Protein AF-Q5BRK2-F1 (afdb_monomer_lite)

Secondary structure (DSSP, 8-state):
-HHHHHHHHHHHSTT------SS----------------------------PPPHHHHHHHHHHHHHHHHHTTSSSTTHHHHHHHHHHHHHHHHHHHHHHHHH-SSHHHHHHHHHHHHHHHHHHHHTT-S-HHHHHHHHHHHHT---------SS--

Structure (mmCIF, N/CA/C/O backbone):
data_AF-Q5BRK2-F1
#
_entry.id   AF-Q5BRK2-F1
#
loop_
_atom_site.group_PDB
_atom_site.id
_atom_site.type_symbol
_atom_site.label_atom_id
_atom_site.label_alt_id
_atom_site.label_comp_id
_atom_site.label_asym_id
_atom_site.label_entity_id
_atom_site.label_seq_id
_atom_site.pdbx_PDB_ins_code
_atom_site.Cartn_x
_atom_site.Cartn_y
_atom_site.Cartn_z
_atom_site.occupancy
_atom_site.B_iso_or_equiv
_atom_site.auth_seq_id
_atom_site.auth_comp_id
_atom_site.auth_asym_id
_atom_site.auth_atom_id
_atom_site.pdbx_PDB_model_num
ATOM 1 N N . ALA A 1 1 ? 16.400 -6.782 -4.588 1.00 61.47 1 ALA A N 1
ATOM 2 C CA . ALA A 1 1 ? 14.951 -6.487 -4.658 1.00 61.47 1 ALA A CA 1
ATOM 3 C C . ALA A 1 1 ? 14.209 -7.154 -3.503 1.00 61.47 1 ALA A C 1
ATOM 5 O O . ALA A 1 1 ? 13.590 -6.433 -2.733 1.00 61.47 1 ALA A O 1
ATOM 6 N N . SER A 1 2 ? 14.342 -8.478 -3.336 1.00 75.19 2 SER A N 1
ATOM 7 C CA . SER A 1 2 ? 13.709 -9.230 -2.237 1.00 75.19 2 SER A CA 1
ATOM 8 C C . SER A 1 2 ? 14.055 -8.685 -0.847 1.00 75.19 2 SER A C 1
ATOM 10 O O . SER A 1 2 ? 13.145 -8.356 -0.099 1.00 75.19 2 SER A O 1
ATOM 12 N N . ASP A 1 3 ? 15.340 -8.475 -0.539 1.00 78.00 3 ASP A N 1
ATOM 13 C CA . ASP A 1 3 ? 15.766 -8.006 0.795 1.00 78.00 3 ASP A CA 1
ATOM 14 C C . ASP A 1 3 ? 15.203 -6.625 1.152 1.00 78.00 3 ASP A C 1
ATOM 16 O O . ASP A 1 3 ? 14.833 -6.371 2.292 1.00 78.00 3 ASP A O 1
ATOM 20 N N . ILE A 1 4 ? 15.080 -5.735 0.160 1.00 78.31 4 ILE A N 1
ATOM 21 C CA . ILE A 1 4 ? 14.497 -4.397 0.341 1.00 78.31 4 ILE A CA 1
ATOM 22 C C . ILE A 1 4 ? 12.991 -4.507 0.602 1.00 78.31 4 ILE A C 1
ATOM 24 O O . ILE A 1 4 ? 12.480 -3.853 1.507 1.00 78.31 4 ILE A O 1
ATOM 28 N N . ALA A 1 5 ? 12.281 -5.333 -0.176 1.00 71.88 5 ALA A N 1
ATOM 29 C CA . ALA A 1 5 ? 10.844 -5.532 -0.008 1.00 71.88 5 ALA A CA 1
ATOM 30 C C . ALA A 1 5 ? 10.527 -6.162 1.358 1.00 71.88 5 ALA A C 1
ATOM 32 O O . ALA A 1 5 ? 9.671 -5.649 2.075 1.00 71.88 5 ALA A O 1
ATOM 33 N N . LEU A 1 6 ? 11.260 -7.211 1.747 1.00 78.31 6 LEU A N 1
ATOM 34 C CA . LEU A 1 6 ? 11.126 -7.862 3.052 1.00 78.31 6 LEU A CA 1
ATOM 35 C C . LEU A 1 6 ? 11.450 -6.901 4.194 1.00 78.31 6 LEU A C 1
ATOM 37 O O . LEU A 1 6 ? 10.628 -6.741 5.083 1.00 78.31 6 LEU A O 1
ATOM 41 N N . CYS A 1 7 ? 12.558 -6.159 4.115 1.00 79.56 7 CYS A N 1
ATOM 42 C CA . CYS A 1 7 ? 12.921 -5.168 5.130 1.00 79.56 7 CYS A CA 1
ATOM 43 C C . CYS A 1 7 ? 11.816 -4.120 5.352 1.00 79.56 7 CYS A C 1
ATOM 45 O O . CYS A 1 7 ? 11.501 -3.775 6.492 1.00 79.56 7 CYS A O 1
ATOM 47 N N . ILE A 1 8 ? 11.176 -3.631 4.282 1.00 80.00 8 ILE A N 1
ATOM 48 C CA . ILE A 1 8 ? 10.061 -2.682 4.407 1.00 80.00 8 ILE A CA 1
ATOM 49 C C . ILE A 1 8 ? 8.862 -3.342 5.097 1.00 80.00 8 ILE A C 1
ATOM 51 O O . ILE A 1 8 ? 8.306 -2.741 6.019 1.00 80.00 8 ILE A O 1
ATOM 55 N N . VAL A 1 9 ? 8.481 -4.560 4.702 1.00 79.50 9 VAL A N 1
ATOM 56 C CA . VAL A 1 9 ? 7.358 -5.289 5.318 1.00 79.50 9 VAL A CA 1
ATOM 57 C C . VAL A 1 9 ? 7.632 -5.615 6.783 1.00 79.50 9 VAL A C 1
ATOM 59 O O . VAL A 1 9 ? 6.798 -5.304 7.636 1.00 79.50 9 VAL A O 1
ATOM 62 N N . ASP A 1 10 ? 8.814 -6.146 7.084 1.00 81.38 10 ASP A N 1
ATOM 63 C CA . ASP A 1 10 ? 9.261 -6.461 8.439 1.00 81.38 10 ASP A CA 1
ATOM 64 C C . ASP A 1 10 ? 9.239 -5.215 9.303 1.00 81.38 10 ASP A C 1
ATOM 66 O O . ASP A 1 10 ? 8.759 -5.253 10.428 1.00 81.38 10 ASP A O 1
ATOM 70 N N . SER A 1 11 ? 9.657 -4.070 8.763 1.00 80.12 11 SER A N 1
ATOM 71 C CA . SER A 1 11 ? 9.627 -2.825 9.516 1.00 80.12 11 SER A CA 1
ATOM 72 C C . SER A 1 11 ? 8.206 -2.435 9.948 1.00 80.12 11 SER A C 1
ATOM 74 O O . SER A 1 11 ? 8.052 -1.787 10.979 1.00 80.12 11 SER A O 1
ATOM 76 N N . VAL A 1 12 ? 7.162 -2.821 9.205 1.00 80.50 12 VAL A N 1
ATOM 77 C CA . VAL A 1 12 ? 5.745 -2.557 9.528 1.00 80.50 12 VAL A CA 1
ATOM 78 C C . VAL A 1 12 ? 5.188 -3.562 10.552 1.00 80.50 12 VAL A C 1
ATOM 80 O O . VAL A 1 12 ? 4.159 -3.279 11.175 1.00 80.50 12 VAL A O 1
ATOM 83 N N . ALA A 1 13 ? 5.857 -4.697 10.776 1.00 80.69 13 ALA A N 1
ATOM 84 C CA . ALA A 1 13 ? 5.405 -5.724 11.705 1.00 80.69 13 ALA A CA 1
ATOM 85 C C . ALA A 1 13 ? 5.346 -5.202 13.159 1.00 80.69 13 ALA A C 1
ATOM 87 O O . ALA A 1 13 ? 6.248 -4.479 13.590 1.00 80.69 13 ALA A O 1
ATOM 88 N N . PRO A 1 14 ? 4.318 -5.572 13.950 1.00 62.75 14 PRO A N 1
ATOM 89 C CA . PRO A 1 14 ? 4.158 -5.092 15.328 1.00 62.75 14 PRO A CA 1
ATOM 90 C C . PRO A 1 14 ? 5.322 -5.454 16.270 1.00 62.75 14 PRO A C 1
ATOM 92 O O . PRO A 1 14 ? 5.494 -4.796 17.292 1.00 62.75 14 PRO A O 1
ATOM 95 N N . ASN A 1 15 ? 6.138 -6.451 15.901 1.00 55.38 15 ASN A N 1
ATOM 96 C CA . ASN A 1 15 ? 7.184 -7.039 16.744 1.00 55.38 15 ASN A CA 1
ATOM 97 C C . ASN A 1 15 ? 8.587 -6.905 16.125 1.00 55.38 15 ASN A C 1
ATOM 99 O O . ASN A 1 15 ? 9.477 -7.682 16.462 1.00 55.38 15 ASN A O 1
ATOM 103 N N . SER A 1 16 ? 8.794 -5.996 15.165 1.00 51.22 16 SER A N 1
ATOM 104 C CA . SER A 1 16 ? 10.070 -5.920 14.452 1.00 51.22 16 SER A CA 1
ATOM 105 C C . SER A 1 16 ? 11.188 -5.445 15.389 1.00 51.22 16 SER A C 1
ATOM 107 O O . SER A 1 16 ? 11.358 -4.243 15.618 1.00 51.22 16 SER A O 1
ATOM 109 N N . SER A 1 17 ? 11.974 -6.375 15.923 1.00 40.16 17 SER A N 1
ATOM 110 C CA . SER A 1 17 ? 13.269 -6.104 16.540 1.00 40.16 17 SER A CA 1
ATOM 111 C C . SER A 1 17 ? 14.265 -5.750 15.437 1.00 40.16 17 SER A C 1
ATOM 113 O O . SER A 1 17 ? 15.131 -6.531 15.057 1.00 40.16 17 SER A O 1
ATOM 115 N N . PHE A 1 18 ? 14.131 -4.549 14.872 1.00 39.88 18 PHE A N 1
ATOM 116 C CA . PHE A 1 18 ? 15.159 -4.025 13.985 1.00 39.88 18 PHE A CA 1
ATOM 117 C C . PHE A 1 18 ? 16.385 -3.690 14.843 1.00 39.88 18 PHE A C 1
ATOM 119 O O . PHE A 1 18 ? 16.455 -2.631 15.466 1.00 39.88 18 PHE A O 1
ATOM 126 N N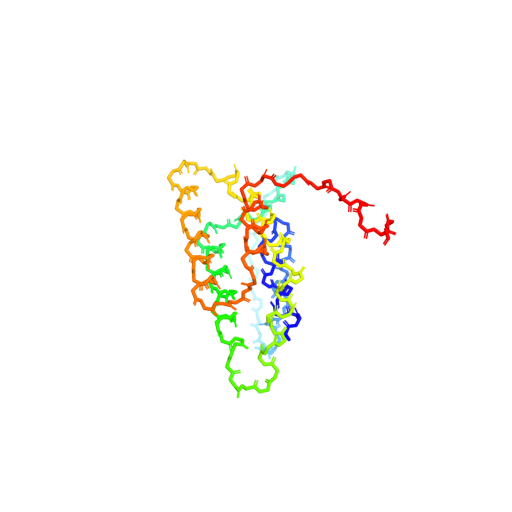 . THR A 1 19 ? 17.334 -4.624 14.938 1.00 35.25 19 THR A N 1
ATOM 127 C CA . THR A 1 19 ? 18.643 -4.375 15.539 1.00 35.25 19 THR A CA 1
ATOM 128 C C . THR A 1 19 ? 19.410 -3.415 14.636 1.00 35.25 19 THR A C 1
ATOM 130 O O . THR A 1 19 ? 19.903 -3.813 13.583 1.00 35.25 19 THR A O 1
ATOM 133 N N . SER A 1 20 ? 19.556 -2.161 15.060 1.00 34.12 20 SER A N 1
ATOM 134 C CA . SER A 1 20 ? 20.380 -1.130 14.407 1.00 34.12 20 SER A CA 1
ATOM 135 C C . SER A 1 20 ? 21.895 -1.430 14.380 1.00 34.12 20 SER A C 1
ATOM 137 O O . SER A 1 20 ? 22.692 -0.537 14.116 1.00 34.12 20 SER A O 1
ATOM 139 N N . ASN A 1 21 ? 22.335 -2.667 14.615 1.00 29.38 21 ASN A N 1
ATOM 140 C CA . ASN A 1 21 ? 23.747 -3.011 14.822 1.00 29.38 21 ASN A CA 1
ATOM 141 C C . ASN A 1 21 ? 24.506 -3.329 13.525 1.00 29.38 21 ASN A C 1
ATOM 143 O O . ASN A 1 21 ? 25.317 -4.254 13.488 1.00 29.38 21 ASN A O 1
ATOM 147 N N . GLN A 1 22 ? 24.264 -2.581 12.447 1.00 34.97 22 GLN A N 1
ATOM 148 C CA . GLN A 1 22 ? 25.086 -2.717 11.243 1.00 34.97 22 GLN A CA 1
ATOM 149 C C . GLN A 1 22 ? 25.248 -1.405 10.476 1.00 34.97 22 GLN A C 1
ATOM 151 O O . GLN A 1 22 ? 25.110 -1.361 9.260 1.00 34.97 22 GLN A O 1
ATOM 156 N N . LEU A 1 23 ? 25.563 -0.326 11.198 1.00 33.84 23 LEU A N 1
ATOM 157 C CA . LEU A 1 23 ? 26.240 0.836 10.619 1.00 33.84 23 LEU A CA 1
ATOM 158 C C . LEU A 1 23 ? 27.077 1.609 11.656 1.00 33.84 23 LEU A C 1
ATOM 160 O O . LEU A 1 23 ? 27.080 2.829 11.660 1.00 33.84 23 LEU A O 1
ATOM 164 N N . GLU A 1 24 ? 27.799 0.912 12.534 1.00 29.80 24 GLU A N 1
ATOM 165 C CA . GLU A 1 24 ? 28.877 1.514 13.333 1.00 29.80 24 GLU A CA 1
ATOM 166 C C . GLU A 1 24 ? 30.059 0.543 13.377 1.00 29.80 24 GLU A C 1
ATOM 168 O O . GLU A 1 24 ? 30.244 -0.238 14.309 1.00 29.80 24 GLU A O 1
ATOM 173 N N . LYS A 1 25 ? 30.862 0.540 12.315 1.00 33.84 25 LYS A N 1
ATOM 174 C CA . LYS A 1 25 ? 32.237 0.058 12.403 1.00 33.84 25 LYS A CA 1
ATOM 175 C C . LYS A 1 25 ? 33.105 0.948 11.530 1.00 33.84 25 LYS A C 1
ATOM 177 O O . LYS A 1 25 ? 32.762 1.164 10.375 1.00 33.84 25 LYS A O 1
ATOM 182 N N . GLU A 1 26 ? 34.212 1.387 12.130 1.00 28.08 26 GLU A N 1
ATOM 183 C CA . GLU A 1 26 ? 35.168 2.423 11.700 1.00 28.08 26 GLU A CA 1
ATOM 184 C C . GLU A 1 26 ? 34.740 3.811 12.209 1.00 28.08 26 GLU A C 1
ATOM 186 O O . GLU A 1 26 ? 33.856 4.443 11.656 1.00 28.08 26 GLU A O 1
ATOM 191 N N . THR A 1 27 ? 35.252 4.309 13.339 1.00 26.38 27 THR A N 1
ATOM 192 C CA . THR A 1 27 ? 36.680 4.497 13.645 1.00 26.38 27 THR A CA 1
ATOM 193 C C . THR A 1 27 ? 36.995 4.356 15.144 1.00 26.38 27 THR A C 1
ATOM 195 O O . THR A 1 27 ? 36.419 5.053 15.974 1.00 26.38 27 THR A O 1
ATOM 198 N N . ASN A 1 28 ? 37.968 3.506 15.483 1.00 29.02 28 ASN A N 1
ATOM 199 C CA . ASN A 1 28 ? 38.643 3.497 16.785 1.00 29.02 28 ASN A CA 1
ATOM 200 C C . ASN A 1 28 ? 39.787 4.521 16.759 1.00 29.02 28 ASN A C 1
ATOM 202 O O . ASN A 1 28 ? 40.621 4.435 15.860 1.00 29.02 28 ASN A O 1
ATOM 206 N N . SER A 1 29 ? 39.879 5.404 17.761 1.00 28.62 29 SER A N 1
ATOM 207 C CA . SER A 1 29 ? 41.158 5.942 18.253 1.00 28.62 29 SER A CA 1
ATOM 208 C C . SER A 1 29 ? 40.993 6.743 19.559 1.00 28.62 29 SER A C 1
ATOM 210 O O . SER A 1 29 ? 40.673 7.923 19.516 1.00 28.62 29 SER A O 1
ATOM 212 N N . VAL A 1 30 ? 41.308 6.072 20.672 1.00 33.53 30 VAL A N 1
ATOM 213 C CA . VAL A 1 30 ? 42.176 6.528 21.782 1.00 33.53 30 VAL A CA 1
ATOM 214 C C . VAL A 1 30 ? 41.725 7.705 22.682 1.00 33.53 30 VAL A C 1
ATOM 216 O O . VAL A 1 30 ? 41.756 8.865 22.293 1.00 33.53 30 VAL A O 1
ATOM 219 N N . ASP A 1 31 ? 41.458 7.315 23.936 1.00 32.56 31 ASP A N 1
ATOM 220 C CA . ASP A 1 31 ? 41.943 7.866 25.219 1.00 32.56 31 ASP A CA 1
ATOM 221 C C . ASP A 1 31 ? 40.964 8.412 26.279 1.00 32.56 31 ASP A C 1
ATOM 223 O O . ASP A 1 31 ? 40.157 9.309 26.068 1.00 32.56 31 ASP A O 1
ATOM 227 N N . GLU A 1 32 ? 41.202 7.840 27.465 1.00 32.69 32 GLU A N 1
ATOM 228 C CA . GLU A 1 32 ? 41.031 8.328 28.834 1.00 32.69 32 GLU A CA 1
ATOM 229 C C . GLU A 1 32 ? 39.668 8.300 29.553 1.00 32.69 32 GLU A C 1
ATOM 231 O O . GLU A 1 32 ? 38.714 9.033 29.303 1.00 32.69 32 GLU A O 1
ATOM 236 N N . ASN A 1 33 ? 39.676 7.435 30.573 1.00 31.44 33 ASN A N 1
ATOM 237 C CA . ASN A 1 33 ? 38.768 7.325 31.702 1.00 31.44 33 ASN A CA 1
ATOM 238 C C . ASN A 1 33 ? 38.636 8.635 32.493 1.00 31.44 33 ASN A C 1
ATOM 240 O O . ASN A 1 33 ? 39.646 9.248 32.825 1.00 31.44 33 ASN A O 1
ATOM 244 N N . LEU A 1 34 ? 37.438 8.913 33.018 1.00 30.75 34 LEU A N 1
ATOM 245 C CA . LEU A 1 34 ? 37.308 9.347 34.412 1.00 30.75 34 LEU A CA 1
ATOM 246 C C . LEU A 1 34 ? 35.956 8.907 34.988 1.00 30.75 34 LEU A C 1
ATOM 248 O O . LEU A 1 34 ? 34.889 9.305 34.526 1.00 30.75 34 LEU A O 1
ATOM 252 N N . ALA A 1 35 ? 36.032 8.039 35.991 1.00 38.53 35 ALA A N 1
ATOM 253 C CA . ALA A 1 35 ? 34.907 7.523 36.751 1.00 38.53 35 ALA A CA 1
ATOM 254 C C . ALA A 1 35 ? 34.283 8.613 37.630 1.00 38.53 35 ALA A C 1
ATOM 256 O O . ALA A 1 35 ? 35.017 9.320 38.319 1.00 38.53 35 ALA A O 1
ATOM 257 N N . VAL A 1 36 ? 32.948 8.667 37.704 1.00 35.59 36 VAL A N 1
ATOM 258 C CA . VAL A 1 36 ? 32.260 9.108 38.925 1.00 35.59 36 VAL A CA 1
ATOM 259 C C . VAL A 1 36 ? 31.028 8.2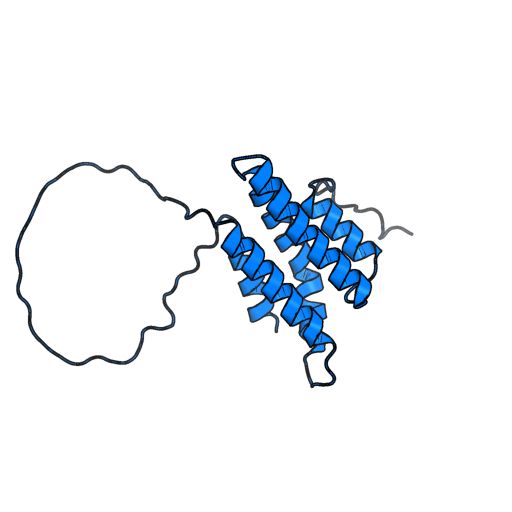36 39.168 1.00 35.59 36 VAL A C 1
ATOM 261 O O . VAL A 1 36 ? 30.193 8.011 38.297 1.00 35.59 36 VAL A O 1
ATOM 264 N N . ASP A 1 37 ? 31.020 7.730 40.388 1.00 32.91 37 ASP A N 1
ATOM 265 C CA . ASP A 1 37 ? 30.181 6.748 41.052 1.00 32.91 37 ASP A CA 1
ATOM 266 C C . ASP A 1 37 ? 28.788 7.313 41.396 1.00 32.91 37 ASP A C 1
ATOM 268 O O . ASP A 1 37 ? 28.699 8.407 41.950 1.00 32.91 37 ASP A O 1
ATOM 272 N N . PHE A 1 38 ? 27.709 6.573 41.118 1.00 29.47 38 PHE A N 1
ATOM 273 C CA . PHE A 1 38 ? 26.428 6.723 41.825 1.00 29.47 38 PHE A CA 1
ATOM 274 C C . PHE A 1 38 ? 25.652 5.400 41.790 1.00 29.47 38 PHE A C 1
ATOM 276 O O . PHE A 1 38 ? 25.019 5.036 40.800 1.00 29.47 38 PHE A O 1
ATOM 283 N N . LYS A 1 39 ? 25.707 4.673 42.909 1.00 39.81 39 LYS A N 1
ATOM 284 C CA . LYS A 1 39 ? 24.771 3.599 43.251 1.00 39.81 39 LYS A CA 1
ATOM 285 C C . LYS A 1 39 ? 23.450 4.196 43.740 1.00 39.81 39 LYS A C 1
ATOM 287 O O . LYS A 1 39 ? 23.449 4.989 44.679 1.00 39.81 39 LYS A O 1
ATOM 292 N N . SER A 1 40 ? 22.337 3.699 43.212 1.00 30.78 40 SER A N 1
ATOM 293 C CA . SER A 1 40 ? 21.113 3.514 43.994 1.00 30.78 40 SER A CA 1
ATOM 294 C C . SER A 1 40 ? 20.387 2.269 43.495 1.00 30.78 40 SER A C 1
ATOM 296 O O . SER A 1 40 ? 19.942 2.220 42.349 1.00 30.78 40 SER A O 1
ATOM 298 N N . ASP A 1 41 ? 20.303 1.271 44.367 1.00 36.62 41 ASP A N 1
ATOM 299 C CA . ASP A 1 41 ? 19.467 0.087 44.220 1.00 36.62 41 ASP A CA 1
ATOM 300 C C . ASP A 1 41 ? 17.985 0.488 44.108 1.00 36.62 41 ASP A C 1
ATOM 302 O O . ASP A 1 41 ? 17.504 1.223 44.970 1.00 36.62 41 ASP A O 1
ATOM 306 N N . GLN A 1 42 ? 17.256 -0.021 43.107 1.00 33.53 42 GLN A N 1
ATOM 307 C CA . GLN A 1 42 ? 15.926 -0.614 43.312 1.00 33.53 42 GLN A CA 1
ATOM 308 C C . GLN A 1 42 ? 15.348 -1.257 42.040 1.00 33.53 42 GLN A C 1
ATOM 310 O O . GLN A 1 42 ? 15.120 -0.605 41.029 1.00 33.53 42 GLN A O 1
ATOM 315 N N . ASP A 1 43 ? 15.068 -2.546 42.210 1.00 29.11 43 ASP A N 1
ATOM 316 C CA . ASP A 1 43 ? 13.880 -3.285 41.783 1.00 29.11 43 ASP A CA 1
ATOM 317 C C . ASP A 1 43 ? 13.628 -3.559 40.289 1.00 29.11 43 ASP A C 1
ATOM 319 O O . ASP A 1 43 ? 13.289 -2.710 39.467 1.00 29.11 43 ASP A O 1
ATOM 323 N N . THR A 1 44 ? 13.744 -4.847 39.989 1.00 42.62 44 THR A N 1
ATOM 324 C CA . THR A 1 44 ? 13.339 -5.549 38.779 1.00 42.62 44 THR A CA 1
ATOM 325 C C . THR A 1 44 ? 11.851 -5.368 38.492 1.00 42.62 44 THR A C 1
ATOM 327 O O . THR A 1 44 ? 11.004 -5.901 39.202 1.00 42.62 44 THR A O 1
ATOM 330 N N . THR A 1 45 ? 11.520 -4.696 37.395 1.00 34.31 45 THR A N 1
ATOM 331 C CA . THR A 1 45 ? 10.259 -4.925 36.681 1.00 34.31 45 THR A CA 1
ATOM 332 C C . THR A 1 45 ? 10.517 -4.843 35.185 1.00 34.31 45 THR A C 1
ATOM 334 O O . THR A 1 45 ? 10.902 -3.805 34.648 1.00 34.31 45 THR A O 1
ATOM 337 N N . ASP A 1 46 ? 10.326 -5.981 34.524 1.00 37.97 46 ASP A N 1
ATOM 338 C CA . ASP A 1 46 ? 10.379 -6.140 33.081 1.00 37.97 46 ASP A CA 1
ATOM 339 C C . ASP A 1 46 ? 9.385 -5.186 32.407 1.00 37.97 46 ASP A C 1
ATOM 341 O O . ASP A 1 46 ? 8.179 -5.426 32.361 1.00 37.97 46 ASP A O 1
ATOM 345 N N . HIS A 1 47 ? 9.893 -4.094 31.847 1.00 37.38 47 HIS A N 1
ATOM 346 C CA . HIS A 1 47 ? 9.184 -3.344 30.822 1.00 37.38 47 HIS A CA 1
ATOM 347 C C . HIS A 1 47 ? 9.968 -3.453 29.522 1.00 37.38 47 HIS A C 1
ATOM 349 O O . HIS A 1 47 ? 10.642 -2.523 29.078 1.00 37.38 47 HIS A O 1
ATOM 355 N N . GLU A 1 48 ? 9.820 -4.612 28.881 1.00 41.44 48 GLU A N 1
ATOM 356 C CA . GLU A 1 48 ? 10.007 -4.767 27.444 1.00 41.44 48 GLU A CA 1
ATOM 357 C C . GLU A 1 48 ? 8.973 -3.873 26.742 1.00 41.44 48 GLU A C 1
ATOM 359 O O . GLU A 1 48 ? 7.886 -4.286 26.335 1.00 41.44 48 GLU A O 1
ATOM 364 N N . LYS A 1 49 ? 9.266 -2.570 26.681 1.00 37.03 49 LYS A N 1
ATOM 365 C CA . LYS A 1 49 ? 8.446 -1.599 25.971 1.00 37.03 49 LYS A CA 1
ATOM 366 C C . LYS A 1 49 ? 8.679 -1.827 24.487 1.00 37.03 49 LYS A C 1
ATOM 368 O O . LYS A 1 49 ? 9.486 -1.144 23.862 1.00 37.03 49 LYS A O 1
ATOM 373 N N . SER A 1 50 ? 7.960 -2.812 23.950 1.00 47.06 50 SER A N 1
ATOM 374 C CA . SER A 1 50 ? 7.756 -3.010 22.520 1.00 47.06 50 SER A CA 1
ATOM 375 C C . SER A 1 50 ? 7.434 -1.650 21.910 1.00 47.06 50 SER A C 1
ATOM 377 O O . SER A 1 50 ? 6.395 -1.047 22.189 1.00 47.06 50 SER A O 1
ATOM 379 N N . GLN A 1 51 ? 8.398 -1.093 21.184 1.00 51.47 51 GLN A N 1
ATOM 380 C CA . GLN A 1 51 ? 8.325 0.269 20.688 1.00 51.47 51 GLN A CA 1
ATOM 381 C C . GLN A 1 51 ? 7.210 0.349 19.639 1.00 51.47 51 GLN A C 1
ATOM 383 O O . GLN A 1 51 ? 7.402 -0.060 18.496 1.00 51.47 51 GLN A O 1
ATOM 388 N N . SER A 1 52 ? 6.042 0.877 20.014 1.00 70.19 52 SER A N 1
ATOM 389 C CA . SER A 1 52 ? 4.923 1.041 19.086 1.00 70.19 52 SER A CA 1
ATOM 390 C C . SER A 1 52 ? 5.304 2.003 17.953 1.00 70.19 52 SER A C 1
ATOM 392 O O . SER A 1 52 ? 5.821 3.105 18.164 1.00 70.19 52 SER A O 1
ATOM 394 N N . ILE A 1 53 ? 5.104 1.567 16.708 1.00 80.88 53 ILE A N 1
ATOM 395 C CA . ILE A 1 53 ? 5.443 2.359 15.523 1.00 80.88 53 ILE A CA 1
ATOM 396 C C . ILE A 1 53 ? 4.445 3.518 15.415 1.00 80.88 53 ILE A C 1
ATOM 398 O O . ILE A 1 53 ? 3.233 3.312 15.409 1.00 80.88 53 ILE A O 1
ATOM 402 N N . SER A 1 54 ? 4.936 4.755 15.298 1.00 88.94 54 SER A N 1
ATOM 403 C CA . SER A 1 54 ? 4.050 5.906 15.102 1.00 88.94 54 SER A CA 1
ATOM 404 C C . SER A 1 54 ? 3.365 5.866 13.730 1.00 88.94 54 SER A C 1
ATOM 406 O O . SER A 1 54 ? 3.956 5.444 12.736 1.00 88.94 54 SER A O 1
ATOM 408 N N . ILE A 1 55 ? 2.137 6.389 13.646 1.00 88.19 55 ILE A N 1
ATOM 409 C CA . ILE A 1 55 ? 1.355 6.442 12.394 1.00 88.19 55 ILE A CA 1
ATOM 410 C C . ILE A 1 55 ? 2.142 7.116 11.264 1.00 88.19 55 ILE A C 1
ATOM 412 O O . ILE A 1 55 ? 2.144 6.630 10.137 1.00 88.19 55 ILE A O 1
ATOM 416 N N . ASN A 1 56 ? 2.876 8.190 11.569 1.00 90.94 56 ASN A N 1
ATOM 417 C CA . ASN A 1 56 ? 3.704 8.886 10.583 1.00 90.94 56 ASN A CA 1
ATOM 418 C C . ASN A 1 56 ? 4.786 7.969 9.990 1.00 90.94 56 ASN A C 1
ATOM 420 O O . ASN A 1 56 ? 5.027 8.016 8.787 1.00 90.94 56 ASN A O 1
ATOM 424 N N . LYS A 1 57 ? 5.405 7.103 10.808 1.00 91.38 57 LYS A N 1
ATOM 425 C CA . LYS A 1 57 ? 6.396 6.124 10.336 1.00 91.38 57 LYS A CA 1
ATOM 426 C C . LYS A 1 57 ? 5.751 5.039 9.470 1.00 91.38 57 LYS A C 1
ATOM 428 O O . LYS A 1 57 ? 6.333 4.662 8.458 1.00 91.38 57 LYS A O 1
ATOM 433 N N . LEU A 1 58 ? 4.554 4.565 9.829 1.00 91.69 58 LEU A N 1
ATOM 434 C CA . LEU A 1 58 ? 3.801 3.598 9.017 1.00 91.69 58 LEU A CA 1
ATOM 435 C C . LEU A 1 58 ? 3.460 4.168 7.638 1.00 91.69 58 LEU A C 1
ATOM 437 O O . LEU A 1 58 ? 3.741 3.537 6.622 1.00 91.69 58 LEU A O 1
ATOM 441 N N . VAL A 1 59 ? 2.913 5.386 7.602 1.00 93.56 59 VAL A N 1
ATOM 442 C CA . VAL A 1 59 ? 2.561 6.070 6.351 1.00 93.56 59 VAL A CA 1
ATOM 443 C C . VAL A 1 59 ? 3.804 6.319 5.498 1.00 93.56 59 VAL A C 1
ATOM 445 O O . VAL A 1 59 ? 3.770 6.058 4.301 1.00 93.56 59 VAL A O 1
ATOM 448 N N . ALA A 1 60 ? 4.917 6.751 6.099 1.00 94.88 60 ALA A N 1
ATOM 449 C CA . ALA A 1 60 ? 6.169 6.954 5.372 1.00 94.88 60 ALA A CA 1
ATOM 450 C C . ALA A 1 60 ? 6.682 5.661 4.711 1.00 94.88 60 ALA A C 1
ATOM 452 O O . ALA A 1 60 ? 7.112 5.691 3.562 1.00 94.88 60 ALA A O 1
ATOM 453 N N . ARG A 1 61 ? 6.595 4.515 5.400 1.00 93.81 61 ARG A N 1
ATOM 454 C CA . ARG A 1 61 ? 6.996 3.205 4.850 1.00 93.81 61 ARG A CA 1
ATOM 455 C C . ARG A 1 61 ? 6.078 2.738 3.725 1.00 93.81 61 ARG A C 1
ATOM 457 O O . ARG A 1 61 ? 6.565 2.241 2.715 1.00 93.81 61 ARG A O 1
ATOM 464 N N . LEU A 1 62 ? 4.768 2.941 3.871 1.00 95.75 62 LEU A N 1
ATOM 465 C CA . LEU A 1 62 ? 3.805 2.654 2.809 1.00 95.75 62 LEU A CA 1
ATOM 466 C C . LEU A 1 62 ? 4.069 3.515 1.564 1.00 95.75 62 LEU A C 1
ATOM 468 O O . LEU A 1 62 ? 4.034 3.011 0.445 1.00 95.75 62 LEU A O 1
ATOM 472 N N . PHE A 1 63 ? 4.359 4.801 1.755 1.00 96.38 63 PHE A N 1
ATOM 473 C CA . PHE A 1 63 ? 4.680 5.710 0.656 1.00 96.38 63 PHE A CA 1
ATOM 474 C C . PHE A 1 63 ? 5.992 5.332 -0.024 1.00 96.38 63 PHE A C 1
ATOM 476 O O . PHE A 1 63 ? 6.027 5.269 -1.246 1.00 96.38 63 PHE A O 1
ATOM 483 N N . LEU A 1 64 ? 7.011 4.940 0.743 1.00 96.31 64 LEU A N 1
ATOM 484 C CA . LEU A 1 64 ? 8.246 4.401 0.180 1.00 96.31 64 LEU A CA 1
ATOM 485 C C . LEU A 1 64 ? 7.989 3.150 -0.677 1.00 96.31 64 LEU A C 1
ATOM 487 O O . LEU A 1 64 ? 8.517 3.046 -1.782 1.00 96.31 64 LEU A O 1
ATOM 491 N N . ALA A 1 65 ? 7.158 2.214 -0.205 1.00 95.62 65 ALA A N 1
ATOM 492 C CA . ALA A 1 65 ? 6.763 1.053 -1.004 1.00 95.62 65 ALA A CA 1
ATOM 493 C C . ALA A 1 65 ? 6.050 1.477 -2.301 1.00 95.62 65 ALA A C 1
ATOM 495 O O . ALA A 1 65 ? 6.351 0.954 -3.373 1.00 95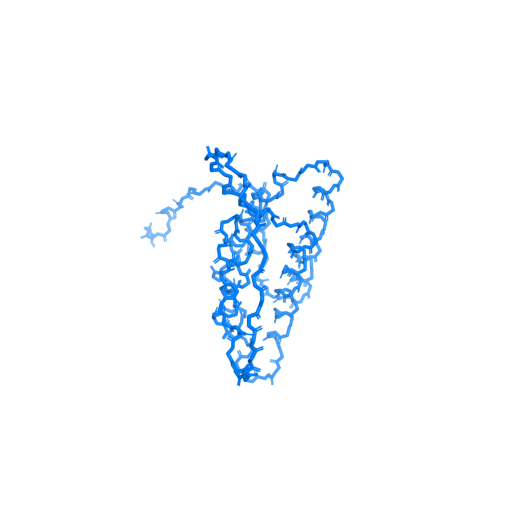.62 65 ALA A O 1
ATOM 496 N N . SER A 1 66 ? 5.151 2.463 -2.219 1.00 96.81 66 SER A N 1
ATOM 497 C CA . SER A 1 66 ? 4.450 3.024 -3.378 1.00 96.81 66 SER A CA 1
ATOM 498 C C . SER A 1 66 ? 5.402 3.670 -4.390 1.00 96.81 66 SER A C 1
ATOM 500 O O . SER A 1 66 ? 5.250 3.446 -5.589 1.00 96.81 66 SER A O 1
ATOM 502 N N . ASP A 1 67 ? 6.400 4.422 -3.930 1.00 96.75 67 ASP A N 1
ATOM 503 C CA . ASP A 1 67 ? 7.400 5.057 -4.794 1.00 96.75 67 ASP A CA 1
ATOM 504 C C . ASP A 1 67 ? 8.268 4.013 -5.509 1.00 96.75 67 ASP A C 1
ATOM 506 O O . ASP A 1 67 ? 8.557 4.137 -6.702 1.00 96.75 67 ASP A O 1
ATOM 510 N N . ILE A 1 68 ? 8.661 2.942 -4.811 1.00 95.56 68 ILE A N 1
ATOM 511 C CA . ILE A 1 68 ? 9.395 1.828 -5.428 1.00 95.56 68 ILE A CA 1
ATOM 512 C C . ILE A 1 68 ? 8.522 1.138 -6.481 1.00 95.56 68 ILE A C 1
ATOM 514 O O . ILE A 1 68 ? 8.999 0.844 -7.578 1.00 95.56 68 ILE A O 1
ATOM 518 N N . LEU A 1 69 ? 7.244 0.903 -6.178 1.00 95.81 69 LEU A N 1
ATOM 519 C CA . LEU A 1 69 ? 6.302 0.286 -7.109 1.00 95.81 69 LEU A CA 1
ATOM 520 C C . LEU A 1 69 ? 6.079 1.135 -8.361 1.00 95.81 69 LEU A C 1
ATOM 522 O O . LEU A 1 69 ? 6.116 0.591 -9.464 1.00 95.81 69 LEU A O 1
ATOM 526 N N . TYR A 1 70 ? 5.927 2.451 -8.219 1.00 95.81 70 TYR A N 1
ATOM 527 C CA . TYR A 1 70 ? 5.837 3.365 -9.357 1.00 95.81 70 TYR A CA 1
ATOM 528 C C . TYR A 1 70 ? 7.070 3.244 -10.266 1.00 95.81 70 TYR A C 1
ATOM 530 O O . TYR A 1 70 ? 6.959 3.038 -11.477 1.00 95.81 70 TYR A O 1
ATOM 538 N N . ASN A 1 71 ? 8.260 3.272 -9.662 1.00 95.19 71 ASN A N 1
ATOM 539 C CA . ASN A 1 71 ? 9.525 3.180 -10.386 1.00 95.19 71 ASN A CA 1
ATOM 540 C C . ASN A 1 71 ? 9.820 1.776 -10.937 1.00 95.19 71 ASN A C 1
ATOM 542 O O . ASN A 1 71 ? 10.638 1.637 -11.847 1.00 95.19 71 ASN A O 1
ATOM 546 N N . SER A 1 72 ? 9.140 0.734 -10.450 1.00 94.56 72 SER A N 1
ATOM 547 C CA . SER A 1 72 ? 9.310 -0.640 -10.944 1.00 94.56 72 SER A CA 1
ATOM 548 C C . SER A 1 72 ? 8.909 -0.808 -12.418 1.00 94.56 72 SER A C 1
ATOM 550 O O . SER A 1 72 ? 9.365 -1.741 -13.082 1.00 94.56 72 SER A O 1
ATOM 552 N N . SER A 1 73 ? 8.112 0.127 -12.945 1.00 90.56 73 SER A N 1
ATOM 553 C CA . SER A 1 73 ? 7.694 0.199 -14.350 1.00 90.56 73 SER A CA 1
ATOM 554 C C . SER A 1 73 ? 8.707 0.910 -15.259 1.00 90.56 73 SER A C 1
ATOM 556 O O . SER A 1 73 ? 8.502 0.984 -16.474 1.00 90.56 73 SER A O 1
ATOM 558 N N . ALA A 1 74 ? 9.799 1.452 -14.709 1.00 92.50 74 ALA A N 1
ATOM 559 C CA . ALA A 1 74 ? 10.841 2.092 -15.502 1.00 92.50 74 ALA A CA 1
ATOM 560 C C . ALA A 1 74 ? 11.538 1.082 -16.428 1.00 92.50 74 ALA A C 1
ATOM 562 O O . ALA A 1 74 ? 11.736 -0.085 -16.087 1.00 92.50 74 ALA A O 1
ATOM 563 N N . LYS A 1 75 ? 11.980 1.548 -17.603 1.00 91.19 75 LYS A N 1
ATOM 564 C CA . LYS A 1 75 ? 12.717 0.740 -18.593 1.00 91.19 75 LYS A CA 1
ATOM 565 C C . LYS A 1 75 ? 14.185 0.552 -18.198 1.00 91.19 75 LYS A C 1
ATOM 567 O O . LYS A 1 75 ? 15.086 0.829 -18.985 1.00 91.19 75 LYS A O 1
ATOM 572 N N . VAL A 1 76 ? 14.422 0.113 -16.968 1.00 91.44 76 VAL A N 1
ATOM 573 C CA . VAL A 1 76 ? 15.753 -0.217 -16.458 1.00 91.44 76 VAL A CA 1
ATOM 574 C C . VAL A 1 76 ? 15.809 -1.703 -16.110 1.00 91.44 76 VAL A C 1
ATOM 576 O O . VAL A 1 76 ? 14.806 -2.267 -15.655 1.00 91.44 76 VAL A O 1
ATOM 579 N N . PRO A 1 77 ? 16.957 -2.369 -16.322 1.00 90.88 77 PRO A N 1
ATOM 580 C CA . PRO A 1 77 ? 17.113 -3.761 -15.939 1.00 90.88 77 PRO A CA 1
ATOM 581 C C . PRO A 1 77 ? 16.733 -3.980 -14.474 1.00 90.88 77 PRO A C 1
ATOM 583 O O . PRO A 1 77 ? 17.057 -3.179 -13.600 1.00 90.88 77 PRO A O 1
ATOM 586 N N . ASN A 1 78 ? 16.058 -5.093 -14.213 1.00 89.06 78 ASN A N 1
ATOM 587 C CA . ASN A 1 78 ? 15.663 -5.564 -12.887 1.00 89.06 78 ASN A CA 1
ATOM 588 C C . ASN A 1 78 ? 14.595 -4.754 -12.125 1.00 89.06 78 ASN A C 1
ATOM 590 O O . ASN A 1 78 ? 14.137 -5.232 -11.087 1.00 89.06 78 ASN A O 1
ATOM 594 N N . ALA A 1 79 ? 14.141 -3.594 -12.614 1.00 90.44 79 ALA A N 1
ATOM 595 C CA . ALA A 1 79 ? 13.119 -2.799 -11.9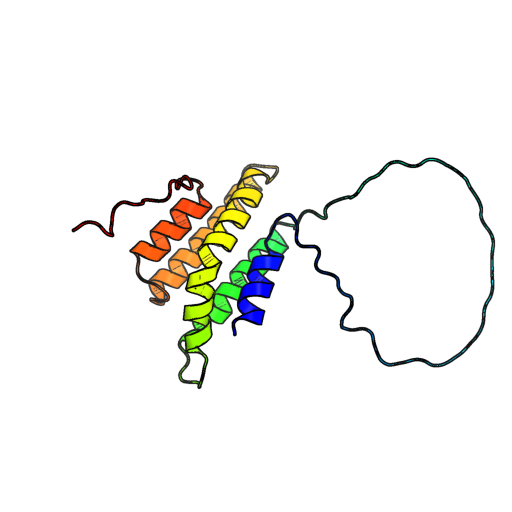19 1.00 90.44 79 ALA A CA 1
ATOM 596 C C . ALA A 1 79 ? 11.802 -3.565 -11.713 1.00 90.44 79 ALA A C 1
ATOM 598 O O . ALA A 1 79 ? 11.228 -3.543 -10.624 1.00 90.44 79 ALA A O 1
ATOM 599 N N . SER A 1 80 ? 11.370 -4.336 -12.710 1.00 91.19 80 SER A N 1
ATOM 600 C CA . SER A 1 80 ? 10.125 -5.107 -12.641 1.00 91.19 80 SER A CA 1
ATOM 601 C C . SER A 1 80 ? 10.141 -6.233 -11.597 1.00 91.19 80 SER A C 1
ATOM 603 O O . SER A 1 80 ? 9.074 -6.693 -11.186 1.00 91.19 80 SER A O 1
ATOM 605 N N . PHE A 1 81 ? 11.314 -6.666 -11.109 1.00 92.31 81 PHE A N 1
ATOM 606 C CA . PHE A 1 81 ? 11.385 -7.655 -10.026 1.00 92.31 81 PHE A CA 1
ATOM 607 C C . PHE A 1 81 ? 10.838 -7.115 -8.708 1.00 92.31 81 PHE A C 1
ATOM 609 O O . PHE A 1 81 ? 10.305 -7.898 -7.930 1.00 92.31 81 PHE A O 1
ATOM 616 N N . PHE A 1 82 ? 10.915 -5.802 -8.460 1.00 93.12 82 PHE A N 1
ATOM 617 C CA . PHE A 1 82 ? 10.326 -5.221 -7.254 1.00 93.12 82 PHE A CA 1
ATOM 618 C C . PHE A 1 82 ? 8.820 -5.469 -7.202 1.00 93.12 82 PHE A C 1
ATOM 620 O O . PHE A 1 82 ? 8.337 -5.923 -6.173 1.00 93.12 82 PHE A O 1
ATOM 627 N N . ARG A 1 83 ? 8.101 -5.281 -8.318 1.00 94.00 83 ARG A N 1
ATOM 628 C CA . ARG A 1 83 ? 6.664 -5.589 -8.415 1.00 94.00 83 ARG A CA 1
ATOM 629 C C . ARG A 1 83 ? 6.380 -7.041 -8.019 1.00 94.00 83 ARG A C 1
ATOM 631 O O . ARG A 1 83 ? 5.558 -7.282 -7.150 1.00 94.00 83 ARG A O 1
ATOM 638 N N . LYS A 1 84 ? 7.133 -8.002 -8.562 1.00 92.12 84 LYS A N 1
ATOM 639 C CA . LYS A 1 84 ? 6.968 -9.424 -8.206 1.00 92.12 84 LYS A CA 1
ATOM 640 C C . LYS A 1 84 ? 7.239 -9.703 -6.724 1.00 92.12 84 LYS A C 1
ATOM 642 O O . LYS A 1 84 ? 6.492 -10.441 -6.099 1.00 92.12 84 LYS A O 1
ATOM 647 N N . CYS A 1 85 ? 8.296 -9.119 -6.156 1.00 92.00 85 CYS A N 1
ATOM 648 C CA . CYS A 1 85 ? 8.622 -9.298 -4.738 1.00 92.00 85 CYS A CA 1
ATOM 649 C C . CYS A 1 85 ? 7.573 -8.661 -3.815 1.00 92.00 85 CYS A C 1
ATOM 651 O O . CYS A 1 85 ? 7.236 -9.234 -2.786 1.00 92.00 85 CYS A O 1
ATOM 653 N N . PHE A 1 86 ? 7.056 -7.483 -4.169 1.00 94.62 86 PHE A N 1
ATOM 654 C CA . PHE A 1 86 ? 6.004 -6.835 -3.391 1.00 94.62 86 PHE A CA 1
ATOM 655 C C . PHE A 1 86 ? 4.697 -7.620 -3.457 1.00 94.62 86 PHE A C 1
ATOM 657 O O . PHE A 1 86 ? 4.049 -7.787 -2.433 1.00 94.62 86 PHE A O 1
ATOM 664 N N . GLU A 1 87 ? 4.325 -8.161 -4.615 1.00 94.44 87 GLU A N 1
ATOM 665 C CA . GLU A 1 87 ? 3.115 -8.978 -4.759 1.00 94.44 87 GLU A CA 1
ATOM 666 C C . GLU A 1 87 ? 3.035 -10.106 -3.717 1.00 94.44 87 GLU A C 1
ATOM 668 O O . GLU A 1 87 ? 1.971 -10.343 -3.145 1.00 94.44 87 GLU A O 1
ATOM 673 N N . THR A 1 88 ? 4.168 -10.740 -3.392 1.00 92.44 88 THR A N 1
ATOM 674 C CA . THR A 1 88 ? 4.213 -11.830 -2.408 1.00 92.44 88 THR A CA 1
ATOM 675 C C . THR A 1 88 ? 4.136 -11.361 -0.955 1.00 92.44 88 THR A C 1
ATOM 677 O O . THR A 1 88 ? 3.637 -12.107 -0.121 1.00 92.44 88 THR A O 1
ATOM 680 N N . CYS A 1 89 ? 4.615 -10.155 -0.624 1.00 91.50 89 CYS A N 1
ATOM 681 C CA . CYS A 1 89 ? 4.702 -9.677 0.767 1.00 91.50 89 CYS A CA 1
ATOM 682 C C . CYS A 1 89 ? 3.682 -8.583 1.140 1.00 91.50 89 CYS A C 1
ATOM 684 O O . CYS A 1 89 ? 3.446 -8.331 2.323 1.00 91.50 89 CYS A O 1
ATOM 686 N N . LEU A 1 90 ? 3.030 -7.945 0.160 1.00 94.62 90 LEU A N 1
ATOM 687 C CA . LEU A 1 90 ? 1.977 -6.950 0.389 1.00 94.62 90 LEU A CA 1
ATOM 688 C C . LEU A 1 90 ? 0.820 -7.488 1.253 1.00 94.62 90 LEU A C 1
ATOM 690 O O . LEU A 1 90 ? 0.384 -6.739 2.130 1.00 94.62 90 LEU A O 1
ATOM 694 N N . PRO A 1 91 ? 0.329 -8.737 1.090 1.00 95.00 91 PRO A N 1
ATOM 695 C CA . PRO A 1 91 ? -0.710 -9.275 1.967 1.00 95.00 91 PRO A CA 1
ATOM 696 C C . PRO A 1 91 ? -0.341 -9.184 3.453 1.00 95.00 91 PRO A C 1
ATOM 698 O O . PRO A 1 91 ? -1.126 -8.661 4.242 1.00 95.00 91 PRO A O 1
ATOM 701 N N . ASP A 1 92 ? 0.871 -9.596 3.824 1.00 92.44 92 ASP A N 1
ATOM 702 C CA . ASP A 1 92 ? 1.345 -9.551 5.211 1.00 92.44 92 ASP A CA 1
ATOM 703 C C . ASP A 1 92 ? 1.540 -8.113 5.700 1.00 92.44 92 ASP A C 1
ATOM 705 O O . ASP A 1 92 ? 1.140 -7.765 6.814 1.00 92.44 92 ASP A O 1
ATOM 709 N N . MET A 1 93 ? 2.060 -7.230 4.842 1.00 93.00 93 MET A N 1
ATOM 710 C CA . MET A 1 93 ? 2.164 -5.803 5.155 1.00 93.00 93 MET A CA 1
ATOM 711 C C . MET A 1 93 ? 0.793 -5.189 5.477 1.00 93.00 93 MET A C 1
ATOM 713 O O . MET A 1 93 ? 0.667 -4.424 6.436 1.00 93.00 93 MET A O 1
ATOM 717 N N . PHE A 1 94 ? -0.252 -5.534 4.717 1.00 95.81 94 PHE A N 1
ATOM 718 C CA . PHE A 1 94 ? -1.604 -5.029 4.958 1.00 95.81 94 PHE A CA 1
ATOM 719 C C . PHE A 1 94 ? -2.293 -5.679 6.163 1.00 95.81 94 PHE A C 1
ATOM 721 O O . PHE A 1 94 ? -3.062 -4.990 6.838 1.00 95.81 94 PHE A O 1
ATOM 728 N N . LYS A 1 95 ? -1.971 -6.937 6.504 1.00 93.75 95 LYS A N 1
ATOM 729 C CA . LYS A 1 95 ? -2.364 -7.542 7.792 1.00 93.75 95 LYS A CA 1
ATOM 730 C C . LYS A 1 95 ? -1.771 -6.752 8.961 1.00 93.75 95 LYS A C 1
ATOM 732 O O . LYS A 1 95 ? -2.492 -6.372 9.881 1.00 93.75 95 LYS A O 1
ATOM 737 N N . ASN A 1 96 ? -0.485 -6.411 8.889 1.00 92.25 96 ASN A N 1
ATOM 738 C CA . ASN A 1 96 ? 0.175 -5.594 9.908 1.00 92.25 96 ASN A CA 1
ATOM 739 C C . ASN A 1 96 ? -0.435 -4.183 9.996 1.00 92.25 96 ASN A C 1
ATOM 741 O O . ASN A 1 96 ? -0.707 -3.693 11.093 1.00 92.25 96 ASN A O 1
ATOM 745 N N . LEU A 1 97 ? -0.724 -3.541 8.857 1.00 93.88 97 LEU A N 1
ATOM 746 C CA . LEU A 1 97 ? -1.421 -2.249 8.828 1.00 93.88 97 LEU A CA 1
ATOM 747 C C . LEU A 1 97 ? -2.833 -2.321 9.428 1.00 93.88 97 LEU A C 1
ATOM 749 O O . LEU A 1 97 ? -3.231 -1.365 10.091 1.00 93.88 97 LEU A O 1
ATOM 753 N N . ASN A 1 98 ? -3.574 -3.422 9.246 1.00 94.75 98 ASN A N 1
ATOM 754 C CA . ASN A 1 98 ? -4.867 -3.633 9.910 1.00 94.75 98 ASN A CA 1
ATOM 755 C C . ASN A 1 98 ? -4.715 -3.662 11.436 1.00 94.75 98 ASN A C 1
ATOM 757 O O . ASN A 1 98 ? -5.465 -2.980 12.134 1.00 94.75 98 ASN A O 1
ATOM 761 N N . SER A 1 99 ? -3.727 -4.404 11.946 1.00 92.75 99 SER A N 1
ATOM 762 C CA . SER A 1 99 ? -3.426 -4.465 13.381 1.00 92.75 99 SER A CA 1
ATOM 763 C C . SER A 1 99 ? -3.127 -3.078 13.946 1.00 92.75 99 SER A C 1
ATOM 765 O O . SER A 1 99 ? -3.703 -2.686 14.959 1.00 92.75 99 SER A O 1
ATOM 767 N N . HIS A 1 100 ? -2.297 -2.287 13.257 1.00 92.12 100 HIS A N 1
ATOM 768 C CA . HIS A 1 100 ? -2.041 -0.900 13.654 1.00 92.12 100 HIS A CA 1
ATOM 769 C C . HIS A 1 100 ? -3.309 -0.052 13.597 1.00 92.12 100 HIS A C 1
ATOM 771 O O . HIS A 1 100 ? -3.611 0.624 14.572 1.00 92.12 100 HIS A O 1
ATOM 777 N N . TYR A 1 101 ? -4.078 -0.119 12.506 1.00 93.38 101 TYR A N 1
ATOM 778 C CA . TYR A 1 101 ? -5.323 0.637 12.325 1.00 93.38 101 TYR A CA 1
ATOM 779 C C . TYR A 1 101 ? -6.343 0.374 13.442 1.00 93.38 101 TYR A C 1
ATOM 781 O O . TYR A 1 101 ? -6.931 1.324 13.955 1.00 93.38 101 TYR A O 1
ATOM 789 N N . LYS A 1 102 ? -6.503 -0.886 13.868 1.00 91.69 102 LYS A N 1
ATOM 790 C CA . LYS A 1 102 ? -7.379 -1.277 14.986 1.00 91.69 102 LYS A CA 1
ATOM 791 C C . LYS A 1 102 ? -6.895 -0.756 16.342 1.00 91.69 102 LYS A C 1
ATOM 793 O O . LYS A 1 102 ? -7.721 -0.472 17.203 1.00 91.69 102 LYS A O 1
ATOM 798 N N . ASN A 1 103 ? -5.582 -0.612 16.513 1.00 90.38 103 ASN A N 1
ATOM 799 C CA . ASN A 1 103 ? -4.953 -0.179 17.761 1.00 90.38 103 ASN A CA 1
ATOM 800 C C . ASN A 1 103 ? -4.706 1.340 17.835 1.00 90.38 103 ASN A C 1
ATOM 802 O O . ASN A 1 103 ? -4.193 1.826 18.842 1.00 90.38 103 ASN A O 1
ATOM 806 N N . VAL A 1 104 ? -5.040 2.114 16.793 1.00 90.62 104 VAL A N 1
ATOM 807 C CA . VAL A 1 104 ? -4.880 3.573 16.826 1.00 90.62 104 VAL A CA 1
ATOM 808 C C . VAL A 1 104 ? -5.832 4.194 17.848 1.00 90.62 104 VAL A C 1
ATOM 810 O O . VAL A 1 104 ? -7.053 4.162 17.699 1.00 90.62 104 VAL A O 1
ATOM 813 N N . GLU A 1 105 ? -5.263 4.882 18.835 1.00 88.38 105 GLU A N 1
ATOM 814 C CA . GLU A 1 105 ? -6.029 5.718 19.753 1.00 88.38 105 GLU A CA 1
ATOM 815 C C . GLU A 1 105 ? -6.559 6.976 19.050 1.00 88.38 105 GLU A C 1
ATOM 817 O O . GLU A 1 105 ? -5.807 7.853 18.607 1.00 88.38 105 GLU A O 1
ATOM 822 N N . GLY A 1 106 ? -7.884 7.093 18.998 1.00 90.25 106 GLY A N 1
ATOM 823 C CA . GLY A 1 106 ? -8.580 8.262 18.474 1.00 90.25 106 GLY A CA 1
ATOM 824 C C . GLY A 1 106 ? -9.034 8.098 17.024 1.00 90.25 106 GLY A C 1
ATOM 825 O O . GLY A 1 106 ? -8.243 7.940 16.093 1.00 90.25 106 GLY A O 1
ATOM 826 N N . LYS A 1 107 ? -10.347 8.246 16.828 1.00 90.38 107 LYS A N 1
ATOM 827 C CA . LYS A 1 107 ? -11.030 8.049 15.541 1.00 90.38 107 LYS A CA 1
ATOM 828 C C . LYS A 1 107 ? -10.436 8.879 14.400 1.00 90.38 107 LYS A C 1
ATOM 830 O O . LYS A 1 107 ? -10.264 8.369 13.300 1.00 90.38 107 LYS A O 1
ATOM 835 N N . LEU A 1 108 ? -10.087 10.141 14.660 1.00 93.88 108 LEU A N 1
ATOM 836 C CA . LEU A 1 108 ? -9.526 11.028 13.636 1.00 93.88 108 LEU A CA 1
ATOM 837 C C . LEU A 1 108 ? -8.193 10.503 13.082 1.00 93.88 108 LEU A C 1
ATOM 839 O O . LEU A 1 108 ? -7.987 10.522 11.873 1.00 93.88 108 LEU A O 1
ATOM 843 N N . LYS A 1 109 ? -7.305 10.006 13.951 1.00 91.81 109 LYS A N 1
ATOM 844 C CA . LYS A 1 109 ? -5.999 9.469 13.544 1.00 91.81 109 LYS A CA 1
ATOM 845 C C . LYS A 1 109 ? -6.150 8.170 12.754 1.00 91.81 109 LYS A C 1
ATOM 847 O O . LYS A 1 109 ? -5.462 7.985 11.751 1.00 91.81 109 LYS A O 1
ATOM 852 N N . ALA A 1 110 ? -7.064 7.297 13.180 1.00 93.62 110 ALA A N 1
ATOM 853 C CA . ALA A 1 110 ? -7.371 6.069 12.455 1.00 93.62 110 ALA A CA 1
ATOM 854 C C . ALA A 1 110 ? -7.876 6.397 11.042 1.00 93.62 110 ALA A C 1
ATOM 856 O O . ALA A 1 110 ? -7.370 5.851 10.061 1.00 93.62 110 ALA A O 1
ATOM 857 N N . GLU A 1 111 ? -8.797 7.357 10.913 1.00 95.25 111 GLU A N 1
ATOM 858 C CA . GLU A 1 111 ? -9.298 7.750 9.594 1.00 95.25 111 GLU A CA 1
ATOM 859 C C . GLU A 1 111 ? -8.254 8.435 8.720 1.00 95.25 111 GLU A C 1
ATOM 861 O O . GLU A 1 111 ? -8.217 8.187 7.516 1.00 95.25 111 GLU A O 1
ATOM 866 N N . GLN A 1 112 ? -7.347 9.221 9.302 1.00 94.19 112 GLN A N 1
ATOM 867 C CA . GLN A 1 112 ? -6.203 9.751 8.562 1.00 94.19 112 GLN A CA 1
ATOM 868 C C . GLN A 1 112 ? -5.342 8.621 7.988 1.00 94.19 112 GLN A C 1
ATOM 870 O O . GLN A 1 112 ? -5.008 8.660 6.805 1.00 94.19 112 GLN A O 1
ATOM 875 N N . LEU A 1 113 ? -5.022 7.587 8.776 1.00 94.94 113 LEU A N 1
ATOM 876 C CA . LEU A 1 113 ? -4.277 6.424 8.286 1.00 94.94 113 LEU A CA 1
ATOM 877 C C . LEU A 1 113 ? -5.028 5.717 7.150 1.00 94.94 113 LEU A C 1
ATOM 879 O O . LEU A 1 113 ? -4.447 5.482 6.090 1.00 94.94 113 LEU A O 1
ATOM 883 N N . LYS A 1 114 ? -6.325 5.439 7.330 1.00 96.69 114 LYS A N 1
ATOM 884 C CA . LYS A 1 114 ? -7.158 4.815 6.292 1.00 96.69 114 LYS A CA 1
ATOM 885 C C . LYS A 1 114 ? -7.173 5.637 5.006 1.00 96.69 114 LYS A C 1
ATOM 887 O O . LYS A 1 114 ? -6.988 5.069 3.936 1.00 96.69 114 LYS A O 1
ATOM 892 N N . GLN A 1 115 ? -7.331 6.957 5.086 1.00 97.38 115 GLN A N 1
ATOM 893 C CA . GLN A 1 115 ? -7.280 7.832 3.911 1.00 97.38 115 GLN A CA 1
ATOM 894 C C . GLN A 1 115 ? -5.941 7.726 3.171 1.00 97.38 115 GLN A C 1
ATOM 896 O O . GLN A 1 115 ? -5.934 7.643 1.945 1.00 97.38 115 GLN A O 1
ATOM 901 N N . LYS A 1 116 ? -4.813 7.685 3.894 1.00 97.38 116 LYS A N 1
ATOM 902 C CA . LYS A 1 116 ? -3.482 7.516 3.283 1.00 97.38 116 LYS A CA 1
ATOM 903 C C . LYS A 1 116 ? -3.330 6.155 2.608 1.00 97.38 116 LYS A C 1
ATOM 905 O O . LYS A 1 116 ? -2.801 6.094 1.505 1.00 97.38 116 LYS A O 1
ATOM 910 N N . VAL A 1 117 ? -3.843 5.092 3.225 1.00 97.62 117 VAL A N 1
ATOM 911 C CA . VAL A 1 117 ? -3.846 3.748 2.635 1.00 97.62 117 VAL A CA 1
ATOM 912 C C . VAL A 1 117 ? -4.693 3.694 1.360 1.00 97.62 117 VAL A C 1
ATOM 914 O O . VAL A 1 117 ? -4.230 3.211 0.330 1.00 97.62 117 VAL A O 1
ATOM 917 N N . MET A 1 118 ? -5.910 4.241 1.397 1.00 97.94 118 MET A N 1
ATOM 918 C CA . MET A 1 118 ? -6.804 4.273 0.233 1.00 97.94 118 MET A CA 1
ATOM 919 C C . MET A 1 118 ? -6.228 5.100 -0.920 1.00 97.94 118 MET A C 1
ATOM 921 O O . MET A 1 118 ? -6.415 4.741 -2.080 1.00 97.94 118 MET A O 1
ATOM 925 N N . LEU A 1 119 ? -5.487 6.171 -0.617 1.00 97.94 119 LEU A N 1
ATOM 926 C CA . LEU A 1 119 ? -4.786 6.962 -1.627 1.00 97.94 119 LEU A CA 1
ATOM 927 C C . LEU A 1 119 ? -3.746 6.126 -2.391 1.00 97.94 119 LEU A C 1
ATOM 929 O O . LEU A 1 119 ? -3.668 6.238 -3.611 1.00 97.94 119 LEU A O 1
ATOM 933 N N . CYS A 1 120 ? -2.990 5.262 -1.704 1.00 98.00 120 CYS A N 1
ATOM 934 C CA . CYS A 1 120 ? -2.045 4.356 -2.362 1.00 98.00 120 CYS A CA 1
ATOM 935 C C . CYS A 1 120 ? -2.752 3.366 -3.290 1.00 98.00 120 CYS A C 1
ATOM 937 O O . CYS A 1 120 ? -2.299 3.169 -4.410 1.00 98.00 120 CYS A O 1
ATOM 939 N N . PHE A 1 121 ? -3.885 2.792 -2.873 1.00 98.25 121 PHE A N 1
ATOM 940 C CA . PHE A 1 121 ? -4.648 1.891 -3.742 1.00 98.25 121 PHE A CA 1
ATOM 941 C C . PHE A 1 121 ? -5.152 2.580 -5.009 1.00 98.25 121 PHE A C 1
ATOM 943 O O . PHE A 1 121 ? -5.042 2.000 -6.084 1.00 98.25 121 PHE A O 1
ATOM 950 N N . ARG A 1 122 ? -5.639 3.823 -4.898 1.00 98.06 122 ARG A N 1
ATOM 951 C CA . ARG A 1 122 ? -6.038 4.622 -6.068 1.00 98.06 122 ARG A CA 1
ATOM 952 C C . ARG A 1 122 ? -4.874 4.871 -7.012 1.00 98.06 122 ARG A C 1
ATOM 954 O O . ARG A 1 122 ? -4.998 4.629 -8.202 1.00 98.06 122 ARG A O 1
ATOM 961 N N . ALA A 1 123 ? -3.723 5.257 -6.474 1.00 97.75 123 ALA A N 1
ATOM 962 C CA . ALA A 1 123 ? -2.526 5.436 -7.281 1.00 97.75 123 ALA A CA 1
ATOM 963 C C . ALA A 1 123 ? -2.102 4.131 -7.985 1.00 97.75 123 ALA A C 1
ATOM 965 O O . ALA A 1 123 ? -1.768 4.135 -9.165 1.00 97.75 123 ALA A O 1
ATOM 966 N N . TRP A 1 124 ? -2.148 2.994 -7.287 1.00 97.94 124 TRP A N 1
ATOM 967 C CA . TRP A 1 124 ? -1.777 1.698 -7.860 1.00 97.94 124 TRP A CA 1
ATOM 968 C C . TRP A 1 124 ? -2.759 1.206 -8.930 1.00 97.94 124 TRP A C 1
ATOM 970 O O . TRP A 1 124 ? -2.326 0.534 -9.867 1.00 97.94 124 TRP A O 1
ATOM 980 N N . GLU A 1 125 ? -4.042 1.552 -8.808 1.00 97.56 125 GLU A N 1
ATOM 981 C CA . GLU A 1 125 ? -5.069 1.359 -9.839 1.00 97.56 125 GLU A CA 1
ATOM 982 C C . GLU A 1 125 ? -4.772 2.241 -11.066 1.00 97.56 125 GLU A C 1
ATOM 984 O O . GLU A 1 125 ? -4.618 1.716 -12.169 1.00 97.56 125 GLU A O 1
ATOM 989 N N . ASP A 1 126 ? -4.569 3.548 -10.864 1.00 97.62 126 ASP A N 1
ATOM 990 C CA . ASP A 1 126 ? -4.295 4.526 -11.930 1.00 97.62 126 ASP A CA 1
ATOM 991 C C . ASP A 1 126 ? -3.029 4.189 -12.735 1.00 97.62 126 ASP A C 1
ATOM 993 O O . ASP A 1 126 ? -2.983 4.353 -13.956 1.00 97.62 126 ASP A O 1
ATOM 997 N N . TRP A 1 127 ? -1.982 3.702 -12.065 1.00 96.62 127 TRP A N 1
ATOM 998 C CA . TRP A 1 127 ? -0.720 3.314 -12.702 1.00 96.62 127 TRP A CA 1
ATOM 999 C C . TRP A 1 127 ? -0.712 1.862 -13.210 1.00 96.62 127 TRP A C 1
ATOM 1001 O O . TRP A 1 127 ? 0.316 1.400 -13.711 1.00 96.62 127 TRP A O 1
ATOM 1011 N N . ALA A 1 128 ? -1.816 1.121 -13.055 1.00 96.12 128 ALA A N 1
ATOM 1012 C CA . ALA A 1 128 ? -1.927 -0.304 -13.383 1.00 96.12 128 ALA A CA 1
ATOM 1013 C C . ALA A 1 128 ? -0.803 -1.170 -12.757 1.00 96.12 128 ALA A C 1
ATOM 1015 O O . ALA A 1 128 ? -0.242 -2.089 -13.378 1.00 96.12 128 ALA A O 1
ATOM 1016 N N . VAL A 1 129 ? -0.452 -0.879 -11.496 1.00 95.38 129 VAL A N 1
ATOM 1017 C CA . VAL A 1 129 ? 0.595 -1.594 -10.737 1.00 95.38 129 VAL A CA 1
ATOM 1018 C C . VAL A 1 12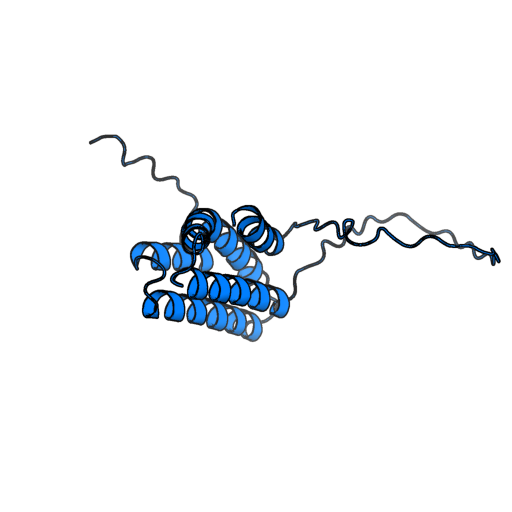9 ? 0.171 -3.010 -10.374 1.00 95.38 129 VAL A C 1
ATOM 1020 O O . VAL A 1 129 ? 1.033 -3.860 -10.222 1.00 95.38 129 VAL A O 1
ATOM 1023 N N . TYR A 1 130 ? -1.119 -3.314 -10.267 1.00 97.12 130 TYR A N 1
ATOM 1024 C CA . TYR A 1 130 ? -1.620 -4.684 -10.113 1.00 97.12 130 TYR A CA 1
ATOM 1025 C C . TYR A 1 130 ? -3.029 -4.805 -10.705 1.00 97.12 130 TYR A C 1
ATOM 1027 O O . TYR A 1 130 ? -3.697 -3.785 -10.876 1.00 97.12 130 TYR A O 1
ATOM 1035 N N . PRO A 1 131 ? -3.501 -6.026 -11.016 1.00 97.06 131 PRO A N 1
ATOM 1036 C CA . PRO A 1 131 ? -4.901 -6.253 -11.360 1.00 97.06 131 PRO A CA 1
ATOM 1037 C C . PRO A 1 131 ? -5.847 -5.829 -10.226 1.00 97.06 131 PRO A C 1
ATOM 1039 O O . PRO A 1 131 ? -5.524 -5.999 -9.047 1.00 97.06 131 PRO A O 1
ATOM 1042 N N . ASN A 1 132 ? -7.043 -5.353 -10.581 1.00 96.19 132 ASN A N 1
ATOM 1043 C CA . ASN A 1 132 ? -8.037 -4.866 -9.617 1.00 96.19 132 ASN A CA 1
ATOM 1044 C C . ASN A 1 132 ? -8.411 -5.911 -8.558 1.00 96.19 132 ASN A C 1
ATOM 1046 O O . ASN A 1 132 ? -8.497 -5.567 -7.383 1.00 96.19 132 ASN A O 1
ATOM 1050 N N . GLU A 1 133 ? -8.545 -7.184 -8.937 1.00 96.25 133 GLU A N 1
ATOM 1051 C CA . GLU A 1 133 ? -8.849 -8.282 -8.004 1.00 96.25 133 GLU A CA 1
ATOM 1052 C C . GLU A 1 133 ? -7.821 -8.386 -6.868 1.00 96.25 133 GLU A C 1
ATOM 1054 O O . GLU A 1 133 ? -8.170 -8.545 -5.696 1.00 96.25 133 GLU A O 1
ATOM 1059 N N . PHE A 1 134 ? -6.535 -8.217 -7.192 1.00 96.56 134 PHE A N 1
ATOM 1060 C CA . PHE A 1 134 ? -5.475 -8.231 -6.190 1.00 96.56 134 PHE A CA 1
ATOM 1061 C C . PHE A 1 134 ? -5.547 -6.998 -5.281 1.00 96.56 134 PHE A C 1
ATOM 1063 O O . PHE A 1 134 ? -5.447 -7.123 -4.060 1.00 96.56 134 PHE A O 1
ATOM 1070 N N . LEU A 1 135 ? -5.785 -5.808 -5.845 1.00 97.69 135 LEU A N 1
ATOM 1071 C CA . LEU A 1 135 ? -5.941 -4.578 -5.060 1.00 97.69 135 LEU A CA 1
ATOM 1072 C C . LEU A 1 135 ? -7.156 -4.644 -4.121 1.00 97.69 135 LEU A C 1
ATOM 1074 O O . LEU A 1 135 ? -7.058 -4.221 -2.969 1.00 97.69 135 LEU A O 1
ATOM 1078 N N . ILE A 1 136 ? -8.278 -5.208 -4.576 1.00 96.88 136 ILE A N 1
ATOM 1079 C CA . ILE A 1 136 ? -9.481 -5.433 -3.763 1.00 96.88 136 ILE A CA 1
ATOM 1080 C C . ILE A 1 136 ? -9.172 -6.412 -2.626 1.00 96.88 136 ILE A C 1
ATOM 1082 O O . ILE A 1 136 ? -9.513 -6.140 -1.474 1.00 96.88 136 ILE A O 1
ATOM 1086 N N . LYS A 1 137 ? -8.459 -7.512 -2.905 1.00 96.44 137 LYS A N 1
ATOM 1087 C CA . LYS A 1 137 ? -8.008 -8.454 -1.869 1.00 96.44 137 LYS A CA 1
ATOM 1088 C C . LYS A 1 137 ? -7.184 -7.751 -0.786 1.00 96.44 137 LYS A C 1
ATOM 1090 O O . LYS A 1 137 ? -7.460 -7.932 0.399 1.00 96.44 137 LYS A O 1
ATOM 1095 N N . LEU A 1 138 ? -6.211 -6.921 -1.166 1.00 97.56 138 LEU A N 1
ATOM 1096 C CA . LEU A 1 138 ? -5.391 -6.167 -0.211 1.00 97.56 138 LEU A CA 1
ATOM 1097 C C . LEU A 1 138 ? -6.213 -5.154 0.606 1.00 97.56 138 LEU A C 1
ATOM 1099 O O . LEU A 1 138 ? -5.993 -5.022 1.811 1.00 97.56 138 LEU A O 1
ATOM 1103 N N . GLN A 1 139 ? -7.187 -4.477 -0.011 1.00 97.31 139 GLN A N 1
ATOM 1104 C CA . GLN A 1 139 ? -8.122 -3.597 0.700 1.00 97.31 139 GLN A CA 1
ATOM 1105 C C . GLN A 1 139 ? -8.946 -4.370 1.733 1.00 97.31 139 GLN A C 1
ATOM 1107 O O . GLN A 1 139 ? -9.070 -3.926 2.875 1.00 97.31 139 GLN A O 1
ATOM 1112 N N . ASN A 1 140 ? -9.460 -5.544 1.367 1.00 96.88 140 ASN A N 1
ATOM 1113 C CA . ASN A 1 140 ? -10.228 -6.388 2.277 1.00 96.88 140 ASN A CA 1
ATOM 1114 C C . ASN A 1 140 ? -9.364 -6.872 3.449 1.00 96.88 140 ASN A C 1
ATOM 1116 O O . ASN A 1 140 ? -9.825 -6.849 4.588 1.00 96.88 140 ASN A O 1
ATOM 1120 N N . ILE A 1 141 ? -8.099 -7.230 3.206 1.00 96.31 141 ILE A N 1
ATOM 1121 C CA . ILE A 1 141 ? -7.133 -7.558 4.266 1.00 96.31 141 ILE A CA 1
ATOM 1122 C C . ILE A 1 141 ? -6.933 -6.356 5.199 1.00 96.31 141 ILE A C 1
ATOM 1124 O O . ILE A 1 141 ? -7.080 -6.484 6.414 1.00 96.31 141 ILE A O 1
ATOM 1128 N N . PHE A 1 142 ? -6.660 -5.170 4.647 1.00 96.62 142 PHE A N 1
ATOM 1129 C CA . PHE A 1 142 ? -6.458 -3.953 5.435 1.00 96.62 142 PHE A CA 1
ATOM 1130 C C . PHE A 1 142 ? -7.678 -3.578 6.284 1.00 96.62 142 PHE A C 1
ATOM 1132 O O . PHE A 1 142 ? -7.526 -3.100 7.406 1.00 96.62 142 PHE A O 1
ATOM 1139 N N . LEU A 1 143 ? -8.890 -3.792 5.773 1.00 95.69 143 LEU A N 1
ATOM 1140 C CA . LEU A 1 143 ? -10.133 -3.525 6.499 1.00 95.69 143 LEU A CA 1
ATOM 1141 C C . LEU A 1 143 ? -10.515 -4.660 7.464 1.00 95.69 143 LEU A C 1
ATOM 1143 O O . LEU A 1 143 ? -11.412 -4.481 8.284 1.00 95.69 143 LEU A O 1
ATOM 1147 N N . GLY A 1 144 ? -9.817 -5.799 7.418 1.00 94.06 144 GLY A N 1
ATOM 1148 C CA . GLY A 1 144 ? -10.114 -6.977 8.234 1.00 94.06 144 GLY A CA 1
ATOM 1149 C C . GLY A 1 144 ? -11.376 -7.721 7.791 1.00 94.06 144 GLY A C 1
ATOM 1150 O O . GLY A 1 144 ? -12.043 -8.320 8.627 1.00 94.06 144 GLY A O 1
ATOM 1151 N N . LEU A 1 145 ? -11.717 -7.642 6.502 1.00 91.44 145 LEU A N 1
ATOM 1152 C CA . LEU A 1 145 ? -12.869 -8.303 5.876 1.00 91.44 145 LEU A CA 1
ATOM 1153 C C . LEU A 1 145 ? -12.536 -9.703 5.336 1.00 91.44 145 LEU A C 1
ATOM 1155 O O . LEU A 1 145 ? -13.444 -10.441 4.971 1.00 91.44 145 LEU A O 1
ATOM 1159 N N . VAL A 1 146 ? -11.252 -10.069 5.279 1.00 84.44 146 VAL A N 1
ATOM 1160 C CA . VAL A 1 146 ? -10.803 -11.431 4.956 1.00 84.44 146 VAL A CA 1
ATOM 1161 C C . VAL A 1 146 ? -10.437 -12.130 6.260 1.00 84.44 146 VAL A C 1
ATOM 1163 O O . VAL A 1 146 ? -9.526 -11.692 6.961 1.00 84.44 146 VAL A O 1
ATOM 1166 N N . SER A 1 147 ? -11.146 -13.206 6.590 1.00 60.50 147 SER A N 1
ATOM 1167 C CA . SER A 1 147 ? -10.694 -14.196 7.570 1.00 60.50 147 SER A CA 1
ATOM 1168 C C . SER A 1 147 ? -9.673 -15.119 6.904 1.00 60.50 147 SER A C 1
ATOM 1170 O O . SER A 1 147 ? -9.864 -15.446 5.737 1.00 60.50 147 SER A O 1
ATOM 1172 N N . ASP A 1 148 ? -8.633 -15.569 7.619 1.00 57.31 148 ASP A N 1
ATOM 1173 C CA . ASP A 1 148 ? -7.597 -16.516 7.145 1.00 57.31 148 ASP A CA 1
ATOM 1174 C C . ASP A 1 148 ? -8.144 -17.926 6.797 1.00 57.31 148 ASP A C 1
ATOM 1176 O O . ASP A 1 148 ? -7.458 -18.934 6.958 1.00 57.31 148 ASP A O 1
ATOM 1180 N N . VAL A 1 149 ? -9.393 -18.031 6.344 1.00 48.81 149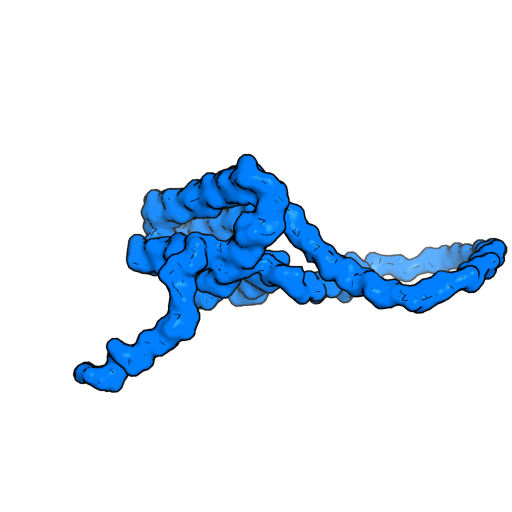 VAL A N 1
ATOM 1181 C CA . VAL A 1 149 ? -9.966 -19.270 5.837 1.00 48.81 149 VAL A CA 1
ATOM 1182 C C . VAL A 1 149 ? -9.256 -19.552 4.522 1.00 48.81 149 VAL A C 1
ATOM 1184 O O . VAL A 1 149 ? -9.463 -18.890 3.510 1.00 48.81 149 VAL A O 1
ATOM 1187 N N . VAL A 1 150 ? -8.312 -20.478 4.607 1.00 51.59 150 VAL A N 1
ATOM 1188 C CA . VAL A 1 150 ? -7.603 -21.053 3.477 1.00 51.59 150 VAL A CA 1
ATOM 1189 C C . VAL A 1 150 ? -8.657 -21.748 2.619 1.00 51.59 150 VAL A C 1
ATOM 1191 O O . VAL A 1 150 ? -9.177 -22.793 3.007 1.00 51.59 150 VAL A O 1
ATOM 1194 N N . ASP A 1 151 ? -9.017 -21.147 1.489 1.00 49.66 151 ASP A N 1
ATOM 1195 C CA . ASP A 1 151 ? -9.858 -21.800 0.490 1.00 49.66 151 ASP A CA 1
ATOM 1196 C C . ASP A 1 151 ? -9.047 -22.950 -0.128 1.00 49.66 151 ASP A C 1
ATOM 1198 O O . ASP A 1 151 ? -8.241 -22.757 -1.035 1.00 49.66 151 ASP A O 1
ATOM 1202 N N . TYR A 1 152 ? -9.237 -24.162 0.396 1.00 53.84 152 TYR A N 1
ATOM 1203 C CA . TYR A 1 152 ? -8.688 -25.415 -0.142 1.00 53.84 152 TYR A CA 1
ATOM 1204 C C . TYR A 1 152 ? -9.448 -25.922 -1.387 1.00 53.84 152 TYR A C 1
ATOM 1206 O O . TYR A 1 152 ? -9.353 -27.093 -1.738 1.00 53.84 152 TYR A O 1
ATOM 1214 N N . GLU A 1 153 ? -10.219 -25.072 -2.062 1.00 50.66 153 GLU A N 1
ATOM 1215 C CA . GLU A 1 153 ? -11.224 -25.484 -3.053 1.00 50.66 153 GLU A CA 1
ATOM 1216 C C . GLU A 1 153 ? -10.891 -24.951 -4.454 1.00 50.66 153 GLU A C 1
ATOM 1218 O O . GLU A 1 153 ? -11.679 -24.248 -5.085 1.00 50.66 153 GLU A O 1
ATOM 1223 N N . THR A 1 154 ? -9.683 -25.215 -4.962 1.00 51.69 154 THR A N 1
ATOM 1224 C CA . THR A 1 154 ? -9.382 -24.938 -6.387 1.00 51.69 154 THR A CA 1
ATOM 1225 C C . THR A 1 154 ? -8.428 -25.931 -7.053 1.00 51.69 154 THR A C 1
ATOM 1227 O O . THR A 1 154 ? -7.997 -25.683 -8.171 1.00 51.69 154 THR A O 1
ATOM 1230 N N . ASP A 1 155 ? -8.142 -27.072 -6.417 1.00 48.44 155 ASP A N 1
ATOM 1231 C CA . ASP A 1 155 ? -7.281 -28.127 -6.992 1.00 48.44 155 ASP A CA 1
ATOM 1232 C C . ASP A 1 155 ? -8.031 -29.457 -7.232 1.00 48.44 155 ASP A C 1
ATOM 1234 O O . ASP A 1 155 ? -7.434 -30.520 -7.390 1.00 48.44 155 ASP A O 1
ATOM 1238 N N . LEU A 1 156 ? -9.368 -29.403 -7.278 1.00 53.38 156 LEU A N 1
ATOM 1239 C CA . LEU A 1 156 ? -10.255 -30.526 -7.604 1.00 53.38 156 LEU A CA 1
ATOM 1240 C C . LEU A 1 156 ? -11.287 -30.109 -8.667 1.00 53.38 156 LEU A C 1
ATOM 1242 O O . LEU A 1 156 ? -12.488 -30.067 -8.407 1.00 53.38 156 LEU A O 1
ATOM 1246 N N . SER A 1 157 ? -10.822 -29.803 -9.881 1.00 49.31 157 SER A N 1
ATOM 1247 C CA . SER A 1 157 ? -11.659 -29.836 -11.094 1.00 49.31 157 SER A CA 1
ATOM 1248 C C . SER A 1 157 ? -10.836 -30.099 -12.345 1.00 49.31 157 SER A C 1
ATOM 1250 O O . SER A 1 157 ? -9.908 -29.294 -12.585 1.00 49.31 157 SER A O 1
#

Sequence (157 aa):
ASDIALCIVDSVAPNSSFTSNQLEKETNSVDENLAVDFKSDQDTTDHEKSQSISINKLVARLFLASDILYNSSAKVPNASFFRKCFETCLPDMFKNLNSHYKNVEGKLKAEQLKQKVMLCFRAWEDWAVYPNEFLIKLQNIFLGLVSDVVDYETDLS

pLDDT: mean 75.69, std 25.22, range [26.38, 98.25]

Foldseek 3Di:
DLVVLVVLLLVLAQQNPPDPPPDDDDDDDDDDDDDDDDDDDDDDDDDPPSPGDDLVNLLVSLVVLLVLLLCLPDPDPPSVVSLVSNLVRLLSSLLSLLVSLVVDDDPVSSVVSVVSVVVSLVVCVVSVSDDPVSSVSSVCSNPVVDDPPPPPPDPPD

InterPro domains:
  IPR006569 CID domain [PF04818] (56-137)
  IPR006569 CID domain [PS51391] (1-146)
  IPR006569 CID domain [SM00582] (18-143)
  IPR008942 ENTH/VHS [G3DSA:1.25.40.90] (1-142)
  IPR051485 SR-related and CTD-associated factor [PTHR23140] (56-147)

Radius of gyration: 21.28 Å; chains: 1; bounding box: 55×42×63 Å

Organism: Schistosoma japonicum (NCBI:txid6182)